Protein AF-A0A2J7REV4-F1 (afdb_monomer_lite)

Foldseek 3Di:
DVVLVVLVVVLVVCLVQADPVLNPPLSVLSVVLNVLVVLLVVLVVLLVVLVVLCPDPPCSCCCCVVPHDDPVRSVVSVVSSVVSVVVSVVSVVVSVVSCVVVDDADSVRDDPQCVDVVSVVVVVVVVVVVVVVVD

Secondary structure (DSSP, 8-state):
-HHHHHHHHHHHHHHHHS-HHHHHHHHHHHHHHHHHHHHHHHHHHHHHHHHHHHTSTTTHHHHHHHHS--HHHHHHHHHHHHHHHHHHHHHHHHHHHHHHHH----TT-S-GGGG-HHHHHHHHHHHHHHHTT--

Sequence (135 aa):
NISYTYIYTHTVVRAAFSPAVVRLRLLMAGVLILFATIATAFLGYVLVITNLLSAIPYIGTILVQGFAVDNATLTRFFALHLLIPLAIAALAIVHLLFLHRTGSNNPLGLKSFLWIPELSRGLSYQLLTSRAHYD

InterPro domains:
  IPR005797 Cytochrome b/b6, N-terminal domain [PF00033] (7-103)
  IPR005797 Cytochrome b/b6, N-terminal domain [PS51002] (1-108)
  IPR016174 Di-haem cytochrome, transmembrane [SSF81342] (6-114)
  IPR027387 Cytochrome b/b6-like domain superfamily [G3DSA:1.20.810.10] (3-128)

pLDDT: mean 77.78, std 12.15, range [45.78, 94.62]

Structure (mmCIF, N/CA/C/O backbone):
data_AF-A0A2J7REV4-F1
#
_entry.id   AF-A0A2J7REV4-F1
#
loop_
_atom_site.group_PDB
_atom_site.id
_atom_site.type_symbol
_atom_site.label_atom_id
_atom_site.label_alt_id
_atom_site.label_comp_id
_atom_site.label_asym_id
_atom_site.label_entity_id
_atom_site.label_seq_id
_atom_site.pdbx_PDB_ins_code
_atom_site.Cartn_x
_atom_site.Cartn_y
_atom_site.Cartn_z
_atom_site.occupancy
_atom_site.B_iso_or_equiv
_atom_site.auth_seq_id
_atom_site.auth_comp_id
_atom_site.auth_asym_id
_atom_site.auth_atom_id
_atom_site.pdbx_PDB_model_num
ATOM 1 N N . ASN A 1 1 ? 5.271 -3.123 10.242 1.00 73.31 1 ASN A N 1
ATOM 2 C CA . ASN A 1 1 ? 6.457 -2.249 10.100 1.00 73.31 1 ASN A CA 1
ATOM 3 C C . ASN A 1 1 ? 7.312 -2.648 8.897 1.00 73.31 1 ASN A C 1
ATOM 5 O O . ASN A 1 1 ? 7.416 -1.857 7.974 1.00 73.31 1 ASN A O 1
ATOM 9 N N . ILE A 1 2 ? 7.795 -3.897 8.827 1.00 81.94 2 ILE A N 1
ATOM 10 C CA . ILE A 1 2 ? 8.645 -4.410 7.727 1.00 81.94 2 ILE A CA 1
ATOM 11 C C . ILE A 1 2 ? 8.049 -4.168 6.324 1.00 81.94 2 ILE A C 1
ATOM 13 O O . ILE A 1 2 ? 8.755 -3.711 5.428 1.00 81.94 2 ILE A O 1
ATOM 17 N N . SER A 1 3 ? 6.744 -4.392 6.139 1.00 82.31 3 SER A N 1
ATOM 18 C CA . SER A 1 3 ? 6.078 -4.209 4.839 1.00 82.31 3 SER A CA 1
ATOM 19 C C . SER A 1 3 ? 6.137 -2.764 4.315 1.00 82.31 3 SER A C 1
ATOM 21 O O . SER A 1 3 ? 6.349 -2.561 3.124 1.00 82.31 3 SER A O 1
ATOM 23 N N . TYR A 1 4 ? 6.016 -1.753 5.187 1.00 83.44 4 TYR A N 1
ATOM 24 C CA . TYR A 1 4 ? 6.089 -0.334 4.799 1.00 83.44 4 TYR A CA 1
ATOM 25 C C . TYR A 1 4 ? 7.489 0.056 4.364 1.00 83.44 4 TYR A C 1
ATOM 27 O O . TYR A 1 4 ? 7.667 0.664 3.312 1.00 83.44 4 TYR A O 1
ATOM 35 N N . THR A 1 5 ? 8.485 -0.339 5.156 1.00 84.50 5 THR A N 1
ATOM 36 C CA . THR A 1 5 ? 9.893 -0.098 4.850 1.00 84.50 5 THR A CA 1
ATOM 37 C C . THR A 1 5 ? 10.268 -0.731 3.515 1.00 84.50 5 THR A C 1
ATOM 39 O O . THR A 1 5 ? 10.938 -0.093 2.706 1.00 84.50 5 THR A O 1
ATOM 42 N N . TYR A 1 6 ? 9.780 -1.942 3.236 1.00 89.44 6 TYR A N 1
ATOM 43 C CA . TYR A 1 6 ? 10.023 -2.613 1.964 1.00 89.44 6 TYR A CA 1
ATOM 44 C C . TYR A 1 6 ? 9.376 -1.876 0.784 1.00 89.44 6 TYR A C 1
ATOM 46 O O . TYR A 1 6 ? 10.057 -1.570 -0.187 1.00 89.44 6 TYR A O 1
ATOM 54 N N . ILE A 1 7 ? 8.086 -1.527 0.867 1.00 87.25 7 ILE A N 1
ATOM 55 C CA . ILE A 1 7 ? 7.383 -0.835 -0.230 1.00 87.25 7 ILE A CA 1
ATOM 56 C C . ILE A 1 7 ? 7.988 0.555 -0.473 1.00 87.25 7 ILE A C 1
ATOM 58 O O . ILE A 1 7 ? 8.210 0.949 -1.620 1.00 87.25 7 ILE A O 1
ATOM 62 N N . TYR A 1 8 ? 8.308 1.287 0.593 1.00 86.69 8 TYR A N 1
ATOM 63 C CA . TYR A 1 8 ? 8.946 2.596 0.500 1.00 86.69 8 TYR A CA 1
ATOM 64 C C . TYR A 1 8 ? 10.327 2.507 -0.155 1.00 86.69 8 TYR A C 1
ATOM 66 O O . TYR A 1 8 ? 10.572 3.154 -1.170 1.00 86.69 8 TYR A O 1
ATOM 74 N N . THR A 1 9 ? 11.215 1.654 0.360 1.00 87.00 9 THR A N 1
ATOM 75 C CA . THR A 1 9 ? 12.555 1.500 -0.226 1.00 87.00 9 THR A CA 1
ATOM 76 C C . THR A 1 9 ? 12.476 0.995 -1.667 1.00 87.00 9 THR A C 1
ATOM 78 O O . THR A 1 9 ? 13.140 1.552 -2.535 1.00 87.00 9 THR A O 1
ATOM 81 N N . HIS A 1 10 ? 11.593 0.040 -1.971 1.00 87.88 10 HIS A N 1
ATOM 82 C CA . HIS A 1 10 ? 11.361 -0.444 -3.332 1.00 87.88 10 HIS A CA 1
ATOM 83 C C . HIS A 1 10 ? 10.914 0.673 -4.292 1.00 87.88 10 HIS A C 1
ATOM 85 O O . HIS A 1 10 ? 11.465 0.801 -5.386 1.00 87.88 10 HIS A O 1
ATOM 91 N N . THR A 1 11 ? 9.945 1.510 -3.903 1.00 85.88 11 THR A N 1
ATOM 92 C CA . THR A 1 11 ? 9.458 2.614 -4.755 1.00 85.88 11 THR A CA 1
ATOM 93 C C . THR A 1 11 ? 10.520 3.693 -4.981 1.00 85.88 11 THR A C 1
ATOM 95 O O . THR A 1 11 ? 10.698 4.133 -6.119 1.00 85.88 11 THR A O 1
ATOM 98 N N . VAL A 1 12 ? 11.272 4.067 -3.941 1.00 84.50 12 VAL A N 1
ATOM 99 C CA . VAL A 1 12 ? 12.339 5.079 -4.015 1.00 84.50 12 VAL A CA 1
ATOM 100 C C . VAL A 1 12 ? 13.519 4.593 -4.857 1.00 84.50 12 VAL A C 1
ATOM 102 O O . VAL A 1 12 ? 13.947 5.291 -5.776 1.00 84.50 12 VAL A O 1
ATOM 105 N N . VAL A 1 13 ? 14.008 3.374 -4.610 1.00 84.56 13 VAL A N 1
ATOM 106 C CA . VAL A 1 13 ? 15.098 2.765 -5.391 1.00 84.56 13 VAL A CA 1
ATOM 107 C C . VAL A 1 13 ? 14.687 2.670 -6.856 1.00 84.56 13 VAL A C 1
ATOM 109 O O . VAL A 1 13 ? 15.410 3.098 -7.754 1.00 84.56 13 VAL A O 1
ATOM 112 N N . ARG A 1 14 ? 13.472 2.198 -7.130 1.00 79.75 14 ARG A N 1
ATOM 113 C CA . ARG A 1 14 ? 12.989 2.094 -8.503 1.00 79.75 14 ARG A CA 1
ATOM 114 C C . ARG A 1 14 ? 12.869 3.449 -9.200 1.00 79.75 14 ARG A C 1
ATOM 116 O O . ARG A 1 14 ? 13.172 3.533 -10.390 1.00 79.75 14 ARG A O 1
ATOM 123 N N . ALA A 1 15 ? 12.465 4.499 -8.487 1.00 80.44 15 ALA A N 1
ATOM 124 C CA . ALA A 1 15 ? 12.430 5.856 -9.023 1.00 80.44 15 ALA A CA 1
ATOM 125 C C . ALA A 1 15 ? 13.832 6.375 -9.384 1.00 80.44 15 ALA A C 1
ATOM 127 O O . ALA A 1 15 ? 13.988 7.006 -10.431 1.00 80.44 15 ALA A O 1
ATOM 128 N N . ALA A 1 16 ? 14.838 6.073 -8.557 1.00 80.00 16 ALA A N 1
ATOM 129 C CA . ALA A 1 16 ? 16.220 6.498 -8.767 1.00 80.00 16 ALA A CA 1
ATOM 130 C C . ALA A 1 16 ? 16.869 5.826 -9.992 1.00 80.00 16 ALA A C 1
ATOM 132 O O . ALA A 1 16 ? 17.534 6.498 -10.776 1.00 80.00 16 ALA A O 1
ATOM 133 N N . PHE A 1 17 ? 16.626 4.527 -10.202 1.00 77.19 17 PHE A N 1
ATOM 134 C CA . PHE A 1 17 ? 17.326 3.726 -11.220 1.00 77.19 17 PHE A CA 1
ATOM 135 C C . PHE A 1 17 ? 16.524 3.457 -12.513 1.00 77.19 17 PHE A C 1
ATOM 137 O O . PHE A 1 17 ? 16.957 2.665 -13.349 1.00 77.19 17 PHE A O 1
ATOM 144 N N . SER A 1 18 ? 15.352 4.079 -12.720 1.00 72.69 18 SER A N 1
ATOM 145 C CA . SER A 1 18 ? 14.522 3.847 -13.926 1.00 72.69 18 SER A CA 1
ATOM 146 C C . SER A 1 18 ? 14.526 5.029 -14.907 1.00 72.69 18 SER A C 1
ATOM 148 O O . SER A 1 18 ? 14.333 6.163 -14.467 1.00 72.69 18 SER A O 1
ATOM 150 N N . PRO A 1 19 ? 14.635 4.817 -16.235 1.00 67.94 19 PRO A N 1
ATOM 151 C CA . PRO A 1 19 ? 14.527 5.889 -17.230 1.00 67.94 19 PRO A CA 1
ATOM 152 C C . PRO A 1 19 ? 13.137 6.556 -17.221 1.00 67.94 19 PRO A C 1
ATOM 154 O O . PRO A 1 19 ? 12.119 5.909 -16.961 1.00 67.94 19 PRO A O 1
ATOM 157 N N . ALA A 1 20 ? 13.088 7.864 -17.507 1.00 66.19 20 ALA A N 1
ATOM 158 C CA . ALA A 1 20 ? 11.924 8.733 -17.272 1.00 66.19 20 ALA A CA 1
ATOM 159 C C . ALA A 1 20 ? 10.610 8.258 -17.933 1.00 66.19 20 ALA A C 1
ATOM 161 O O . ALA A 1 20 ? 9.539 8.399 -17.346 1.00 66.19 20 ALA A O 1
ATOM 162 N N . VAL A 1 21 ? 10.686 7.632 -19.113 1.00 61.00 21 VAL A N 1
ATOM 163 C CA . VAL A 1 21 ? 9.517 7.226 -19.923 1.00 61.00 21 VAL A CA 1
ATOM 164 C C . VAL A 1 21 ? 8.749 6.037 -19.319 1.00 61.00 21 VAL A C 1
ATOM 166 O O . VAL A 1 21 ? 7.528 5.941 -19.432 1.00 61.00 21 VAL A O 1
ATOM 169 N N . VAL A 1 22 ? 9.458 5.125 -18.648 1.00 64.38 22 VAL A N 1
ATOM 170 C CA . VAL A 1 22 ? 8.873 3.955 -17.964 1.00 64.38 22 VAL A CA 1
ATOM 171 C C . VAL A 1 22 ? 8.463 4.310 -16.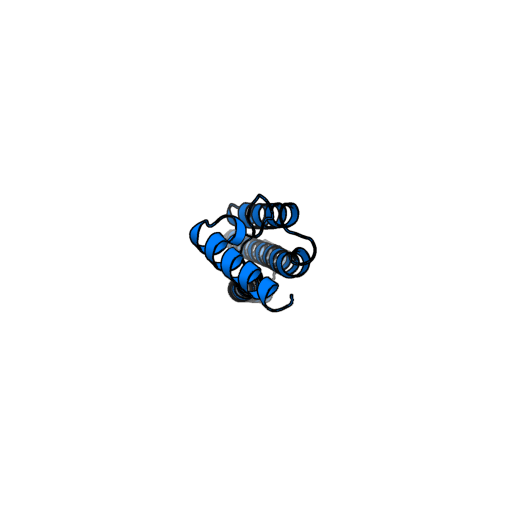532 1.00 64.38 22 VAL A C 1
ATOM 173 O O . VAL A 1 22 ? 7.515 3.744 -15.986 1.00 64.38 22 VAL A O 1
ATOM 176 N N . ARG A 1 23 ? 9.150 5.295 -15.939 1.00 69.31 23 ARG A N 1
ATOM 177 C CA . ARG A 1 23 ? 9.046 5.676 -14.530 1.00 69.31 23 ARG A CA 1
ATOM 178 C C . ARG A 1 23 ? 7.624 6.043 -14.113 1.00 69.31 23 ARG A C 1
ATOM 180 O O . ARG A 1 23 ? 7.164 5.537 -13.100 1.00 69.31 23 ARG A O 1
ATOM 187 N N . LEU A 1 24 ? 6.912 6.872 -14.877 1.00 77.56 24 LEU A N 1
ATOM 188 C CA . LEU A 1 24 ? 5.671 7.484 -14.387 1.00 77.56 24 LEU A CA 1
ATOM 189 C C . LEU A 1 24 ? 4.558 6.459 -14.104 1.00 77.56 24 LEU A C 1
ATOM 191 O O . LEU A 1 24 ? 4.025 6.432 -13.002 1.00 77.56 24 LEU A O 1
ATOM 195 N N . ARG A 1 25 ? 4.238 5.567 -15.051 1.00 80.00 25 ARG A N 1
ATOM 196 C CA . ARG A 1 25 ? 3.125 4.606 -14.894 1.00 80.00 25 ARG A CA 1
ATOM 197 C C . ARG A 1 25 ? 3.348 3.618 -13.748 1.00 80.00 25 ARG A C 1
ATOM 199 O O . ARG A 1 25 ? 2.441 3.365 -12.959 1.00 80.00 25 ARG A O 1
ATOM 206 N N . LEU A 1 26 ? 4.559 3.075 -13.637 1.00 83.00 26 LEU A N 1
ATOM 207 C CA . LEU A 1 26 ? 4.870 2.073 -12.621 1.00 83.00 26 LEU A CA 1
ATOM 208 C C . LEU A 1 26 ? 5.093 2.718 -11.248 1.00 83.00 26 LEU A C 1
ATOM 210 O O . LEU A 1 26 ? 4.699 2.138 -10.239 1.00 83.00 26 LEU A O 1
ATOM 214 N N . LEU A 1 27 ? 5.649 3.933 -11.200 1.00 85.19 27 LEU A N 1
ATOM 215 C CA . LEU A 1 27 ? 5.784 4.694 -9.960 1.00 85.19 27 LEU A CA 1
ATOM 216 C C . LEU A 1 27 ? 4.415 5.091 -9.404 1.00 85.19 27 LEU A C 1
ATOM 218 O O . LEU A 1 27 ? 4.181 4.882 -8.221 1.00 85.19 27 LEU A O 1
ATOM 222 N N . MET A 1 28 ? 3.492 5.582 -10.239 1.00 86.56 28 MET A N 1
ATOM 223 C CA . MET A 1 28 ? 2.141 5.942 -9.786 1.00 86.56 28 MET A CA 1
ATOM 224 C C . MET A 1 28 ? 1.385 4.733 -9.223 1.00 86.56 28 MET A C 1
ATOM 226 O O . MET A 1 28 ? 0.799 4.830 -8.148 1.00 86.56 28 MET A O 1
ATOM 230 N N . ALA A 1 29 ? 1.477 3.567 -9.873 1.00 88.75 29 ALA A N 1
ATOM 231 C CA . ALA A 1 29 ? 0.902 2.333 -9.335 1.00 88.75 29 ALA A CA 1
ATOM 232 C C . ALA A 1 29 ? 1.547 1.917 -7.995 1.00 88.75 29 ALA A C 1
ATOM 234 O O . ALA A 1 29 ? 0.849 1.487 -7.082 1.00 88.75 29 ALA A O 1
ATOM 235 N N . GLY A 1 30 ? 2.870 2.063 -7.851 1.00 87.50 30 GLY A N 1
ATOM 236 C CA . GLY A 1 30 ? 3.578 1.757 -6.600 1.00 87.50 30 GLY A CA 1
ATOM 237 C C . GLY A 1 30 ? 3.234 2.713 -5.451 1.00 87.50 30 GLY A C 1
ATOM 238 O O . GLY A 1 30 ? 3.022 2.273 -4.325 1.00 87.50 30 GLY A O 1
ATOM 239 N N . VAL A 1 31 ? 3.119 4.011 -5.740 1.00 90.81 31 VAL A N 1
ATOM 240 C CA . VAL A 1 31 ? 2.697 5.039 -4.775 1.00 90.81 31 VAL A CA 1
ATOM 241 C C . VAL A 1 31 ? 1.251 4.806 -4.326 1.00 90.81 31 VAL A C 1
ATOM 243 O O . VAL A 1 31 ? 0.953 4.922 -3.141 1.00 90.81 31 VAL A O 1
ATOM 246 N N . LEU A 1 32 ? 0.360 4.392 -5.232 1.00 92.00 32 LEU A N 1
ATOM 247 C CA . LEU A 1 32 ? -1.016 4.038 -4.878 1.00 92.00 32 LEU A CA 1
ATOM 248 C C . LEU A 1 32 ? -1.075 2.846 -3.904 1.00 92.00 32 LEU A C 1
ATOM 250 O O . LEU A 1 32 ? -1.812 2.891 -2.920 1.00 92.00 32 LEU A O 1
ATOM 254 N N . ILE A 1 33 ? -0.259 1.809 -4.131 1.00 92.25 33 ILE A N 1
ATOM 255 C CA . ILE A 1 33 ? -0.135 0.655 -3.220 1.00 92.25 33 ILE A CA 1
ATOM 256 C C . ILE A 1 33 ? 0.420 1.088 -1.851 1.00 92.25 33 ILE A C 1
ATOM 258 O O . ILE A 1 33 ? -0.047 0.612 -0.813 1.00 92.25 33 ILE A O 1
ATOM 262 N N . LEU A 1 34 ? 1.376 2.024 -1.820 1.00 91.62 34 LEU A N 1
ATOM 263 C CA . LEU A 1 34 ? 1.898 2.589 -0.572 1.00 91.62 34 LEU A CA 1
ATOM 264 C C . LEU A 1 34 ? 0.790 3.288 0.232 1.00 91.62 34 LEU A C 1
ATOM 266 O O . LEU A 1 34 ? 0.617 2.994 1.411 1.00 91.62 34 LEU A O 1
ATOM 270 N N . PHE A 1 35 ? -0.015 4.150 -0.393 1.00 92.12 35 PHE A N 1
ATOM 271 C CA . PHE A 1 35 ? -1.121 4.811 0.307 1.00 92.12 35 PHE A CA 1
ATOM 272 C C . PHE A 1 35 ? -2.195 3.824 0.782 1.00 92.12 35 PHE A C 1
ATOM 274 O O . PHE A 1 35 ? -2.658 3.923 1.919 1.00 92.12 35 PHE A O 1
ATOM 281 N N . ALA A 1 36 ? -2.555 2.837 -0.042 1.00 92.38 36 ALA A N 1
ATOM 282 C CA . ALA A 1 36 ? -3.548 1.827 0.321 1.00 92.38 36 ALA A CA 1
ATOM 283 C C . ALA A 1 36 ? -3.099 0.959 1.514 1.00 92.38 36 ALA A C 1
ATOM 285 O O . ALA A 1 36 ? -3.900 0.652 2.403 1.00 92.38 36 ALA A O 1
ATOM 286 N N . THR A 1 37 ? -1.814 0.593 1.581 1.00 93.00 37 THR A N 1
ATOM 287 C CA . THR A 1 37 ? -1.273 -0.150 2.733 1.00 93.00 37 THR A CA 1
ATOM 288 C C . THR A 1 37 ? -1.289 0.704 4.000 1.00 93.00 37 THR A C 1
ATOM 290 O O . THR A 1 37 ? -1.746 0.219 5.033 1.00 93.00 37 THR A O 1
ATOM 293 N N . ILE A 1 38 ? -0.900 1.986 3.924 1.00 93.56 38 ILE A N 1
ATOM 294 C CA . ILE A 1 38 ? -0.950 2.914 5.071 1.00 93.56 38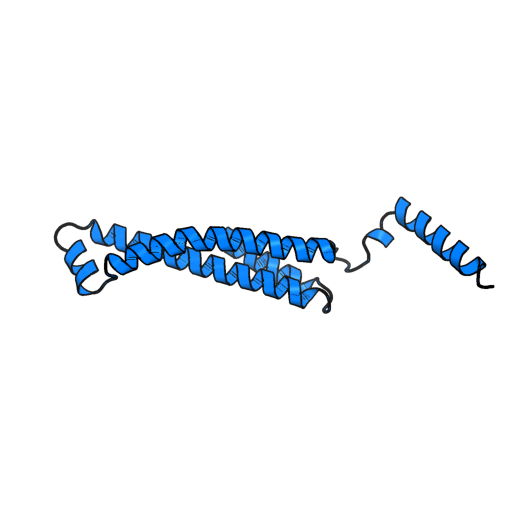 ILE A CA 1
ATOM 295 C C . ILE A 1 38 ? -2.385 3.038 5.601 1.00 93.56 38 ILE A C 1
ATOM 297 O O . ILE A 1 38 ? -2.608 2.904 6.806 1.00 93.56 38 ILE A O 1
ATOM 301 N N . ALA A 1 39 ? -3.364 3.214 4.708 1.00 91.19 39 ALA A N 1
ATOM 302 C CA . ALA A 1 39 ? -4.778 3.266 5.077 1.00 91.19 39 ALA A CA 1
ATOM 303 C C . ALA A 1 39 ? -5.244 1.974 5.773 1.00 91.19 39 ALA A C 1
ATOM 305 O O . ALA A 1 39 ? -5.939 2.026 6.786 1.00 91.19 39 ALA A O 1
ATOM 306 N N . THR A 1 40 ? -4.808 0.811 5.281 1.00 92.56 40 THR A N 1
ATOM 307 C CA . THR A 1 40 ? -5.145 -0.489 5.881 1.00 92.56 40 THR A CA 1
ATOM 308 C C . THR A 1 40 ? -4.592 -0.618 7.301 1.00 92.56 40 THR A C 1
ATOM 310 O O . THR A 1 40 ? -5.336 -1.012 8.199 1.00 92.56 40 THR A O 1
ATOM 313 N N . ALA A 1 41 ? -3.322 -0.266 7.546 1.00 90.69 41 ALA A N 1
ATOM 314 C CA . ALA A 1 41 ? -2.776 -0.305 8.908 1.00 90.69 41 ALA A CA 1
ATOM 315 C C . ALA A 1 41 ? -3.460 0.677 9.846 1.00 90.69 41 ALA A C 1
ATOM 317 O O . ALA A 1 41 ? -3.699 0.319 10.996 1.00 90.69 41 ALA A O 1
ATOM 318 N N . PHE A 1 42 ? -3.772 1.885 9.374 1.00 91.25 42 PHE A N 1
ATOM 319 C CA . PHE A 1 42 ? -4.487 2.861 10.186 1.00 91.25 42 PHE A CA 1
ATOM 320 C C . PHE A 1 42 ? -5.834 2.297 10.658 1.00 91.25 42 PHE A C 1
ATOM 322 O O . PHE A 1 42 ? -6.101 2.279 11.857 1.00 91.25 42 PHE A O 1
ATOM 329 N N . LEU A 1 43 ? -6.635 1.737 9.744 1.00 90.38 43 LEU A N 1
ATOM 330 C CA . LEU A 1 43 ? -7.924 1.125 10.087 1.00 90.38 43 LEU A CA 1
ATOM 331 C C . LEU A 1 43 ? -7.779 -0.059 11.054 1.00 90.38 43 LEU A C 1
ATOM 333 O O . LEU A 1 43 ? -8.557 -0.178 11.997 1.00 90.38 43 LEU A O 1
ATOM 337 N N . GLY A 1 44 ? -6.770 -0.910 10.851 1.00 88.62 44 GLY A N 1
ATOM 338 C CA . GLY A 1 44 ? -6.515 -2.052 11.732 1.00 88.62 44 GLY A CA 1
ATOM 339 C C . GLY A 1 44 ? -6.096 -1.626 13.138 1.00 88.62 44 GLY A C 1
ATOM 340 O O . GLY A 1 44 ? -6.548 -2.200 14.124 1.00 88.62 44 GLY A O 1
ATOM 341 N N . TYR A 1 45 ? -5.275 -0.581 13.244 1.00 89.06 45 TYR A N 1
ATOM 342 C CA . TYR A 1 45 ? -4.848 -0.034 14.529 1.00 89.06 45 TYR A CA 1
ATOM 343 C C . TYR A 1 45 ? -6.019 0.577 15.307 1.00 89.06 45 TYR A C 1
ATOM 345 O O . TYR A 1 45 ? -6.171 0.299 16.496 1.00 89.06 45 TYR A O 1
ATOM 353 N N . VAL A 1 46 ? -6.889 1.335 14.628 1.00 86.56 46 VAL A N 1
ATOM 354 C CA . VAL A 1 46 ? -8.114 1.880 15.233 1.00 86.56 46 VAL A CA 1
ATOM 355 C C . VAL A 1 46 ? -8.994 0.755 15.781 1.00 86.56 46 VAL A C 1
ATOM 357 O O . VAL A 1 46 ? -9.413 0.836 16.931 1.00 86.56 46 VAL A O 1
ATOM 360 N N . LEU A 1 47 ? -9.197 -0.318 15.005 1.00 84.38 47 LEU A N 1
ATOM 361 C CA . LEU A 1 47 ? -10.010 -1.473 15.402 1.00 84.38 47 LEU A CA 1
ATOM 362 C C . LEU A 1 47 ? -9.483 -2.158 16.678 1.00 84.38 47 LEU A C 1
ATOM 364 O O . LEU A 1 47 ? -10.261 -2.553 17.546 1.00 84.38 47 LEU A O 1
ATOM 368 N N . VAL A 1 48 ? -8.160 -2.297 16.807 1.00 85.81 48 VAL A N 1
ATOM 369 C CA . VAL A 1 48 ? -7.532 -2.925 17.979 1.00 85.81 48 VAL A CA 1
ATOM 370 C C . VAL A 1 48 ? -7.660 -2.037 19.216 1.00 85.81 48 VAL A C 1
ATOM 372 O O . VAL A 1 48 ? -8.026 -2.537 20.279 1.00 85.81 48 VAL A O 1
ATOM 375 N N . ILE A 1 49 ? -7.408 -0.728 19.094 1.00 83.25 49 ILE A N 1
ATOM 376 C CA . ILE A 1 49 ? -7.504 0.190 20.239 1.00 83.25 49 ILE A CA 1
ATOM 377 C C . ILE A 1 49 ? -8.934 0.254 20.768 1.00 83.25 49 ILE A C 1
ATOM 379 O O . ILE A 1 49 ? -9.126 0.141 21.976 1.00 83.25 49 ILE A O 1
ATOM 383 N N . THR A 1 50 ? -9.935 0.412 19.897 1.00 79.06 50 THR A N 1
ATOM 384 C CA . THR A 1 50 ? -11.333 0.532 20.337 1.00 79.06 50 THR A CA 1
ATOM 385 C C . THR A 1 50 ? -11.815 -0.735 21.043 1.00 79.06 50 THR A C 1
ATOM 387 O O . THR A 1 50 ? -12.495 -0.633 22.062 1.00 79.06 50 THR A O 1
ATOM 390 N N . ASN A 1 51 ? -11.397 -1.917 20.573 1.00 79.12 51 ASN A N 1
ATOM 391 C CA . ASN A 1 51 ? -11.734 -3.197 21.207 1.00 79.12 51 ASN A CA 1
ATOM 392 C C . ASN A 1 51 ? -11.026 -3.411 22.555 1.00 79.12 51 ASN A C 1
ATOM 394 O O . ASN A 1 51 ? -11.621 -3.946 23.488 1.00 79.12 51 ASN A O 1
ATOM 398 N N . LEU A 1 52 ? -9.761 -2.999 22.684 1.00 80.56 52 LEU A N 1
ATOM 399 C CA . LEU A 1 52 ? -9.034 -3.096 23.954 1.00 80.56 52 LEU A CA 1
ATOM 400 C C . LEU A 1 52 ? -9.603 -2.139 25.006 1.00 80.56 52 LEU A C 1
ATOM 402 O O . LEU A 1 52 ? -9.752 -2.515 26.166 1.00 80.56 52 LEU A O 1
ATOM 406 N N . LEU A 1 53 ? -9.961 -0.917 24.605 1.00 76.44 53 LEU A N 1
ATOM 407 C CA . LEU A 1 53 ? -10.534 0.074 25.513 1.00 76.44 53 LEU A CA 1
ATOM 408 C C . LEU A 1 53 ? -11.940 -0.329 25.986 1.00 76.44 53 LEU A C 1
ATOM 410 O O . LEU A 1 53 ? -12.274 -0.109 27.149 1.00 76.44 53 LEU A O 1
ATOM 414 N N . SER A 1 54 ? -12.739 -0.984 25.131 1.00 69.88 54 SER A N 1
ATOM 415 C CA . SER A 1 54 ? -14.062 -1.492 25.523 1.00 69.88 54 SER A CA 1
ATOM 416 C C . SER A 1 54 ? -13.999 -2.665 26.503 1.00 69.88 54 SER A C 1
ATOM 418 O O . SER A 1 54 ? -14.991 -2.949 27.168 1.00 69.88 54 SER A O 1
ATOM 420 N N . ALA A 1 55 ? -12.857 -3.353 26.604 1.00 78.25 55 ALA A N 1
ATOM 421 C CA . ALA A 1 55 ? -12.675 -4.472 27.525 1.00 78.25 55 ALA A CA 1
ATOM 422 C C . ALA A 1 55 ? -12.482 -4.032 28.992 1.00 78.25 55 ALA A C 1
ATOM 424 O O . ALA A 1 55 ? -12.488 -4.881 29.883 1.00 78.25 55 ALA A O 1
ATOM 425 N N . ILE A 1 56 ? -12.326 -2.728 29.265 1.00 78.00 56 ILE A N 1
ATOM 426 C CA . ILE A 1 56 ? -12.197 -2.196 30.628 1.00 78.00 56 ILE A CA 1
ATOM 427 C C . ILE A 1 56 ? -13.584 -2.170 31.302 1.00 78.00 56 ILE A C 1
ATOM 429 O O . ILE A 1 56 ? -14.473 -1.450 30.835 1.00 78.00 56 ILE A O 1
ATOM 433 N N . PRO A 1 57 ? -13.791 -2.897 32.416 1.00 71.75 57 PRO A N 1
ATOM 434 C CA . PRO A 1 57 ? -15.086 -2.946 33.084 1.00 71.75 57 PRO A CA 1
ATOM 435 C C . PRO A 1 57 ? -15.509 -1.569 33.622 1.00 71.75 57 PRO A C 1
ATOM 437 O O . PRO A 1 57 ? -14.679 -0.785 34.077 1.00 71.75 57 PRO A O 1
ATOM 440 N N . TYR A 1 58 ? -16.817 -1.292 33.577 1.00 66.44 58 TYR A N 1
ATOM 441 C CA . TYR A 1 58 ? -17.504 -0.069 34.039 1.00 66.44 58 TYR A CA 1
ATOM 442 C C . TYR A 1 58 ? -17.186 1.238 33.297 1.00 66.44 58 TYR A C 1
ATOM 444 O O . TYR A 1 58 ? -18.094 2.039 33.099 1.00 66.44 58 TYR A O 1
ATOM 452 N N . ILE A 1 59 ? -15.942 1.461 32.866 1.00 69.19 59 ILE A N 1
ATOM 453 C CA . ILE A 1 59 ? -15.514 2.732 32.253 1.00 69.19 59 ILE A CA 1
ATOM 454 C C . ILE A 1 59 ? -15.276 2.589 30.742 1.00 69.19 59 ILE A C 1
ATOM 456 O O . ILE A 1 59 ? -15.454 3.554 30.004 1.00 69.19 59 ILE A O 1
ATOM 460 N N . GLY A 1 60 ? -14.930 1.393 30.252 1.00 65.56 60 GLY A N 1
ATOM 461 C CA . GLY A 1 60 ? -14.596 1.158 28.844 1.00 65.56 60 GLY A CA 1
ATOM 462 C C . GLY A 1 60 ? -15.740 1.468 27.879 1.00 65.56 60 GLY A C 1
ATOM 463 O O . GLY A 1 60 ? -15.530 2.122 26.862 1.00 65.56 60 GLY A O 1
ATOM 464 N N . THR A 1 61 ? -16.973 1.087 28.220 1.00 65.88 61 THR A N 1
ATOM 465 C CA . THR A 1 61 ? -18.162 1.409 27.413 1.00 65.88 61 THR A CA 1
ATOM 466 C C . THR A 1 61 ? -18.491 2.900 27.430 1.00 65.88 61 THR A C 1
ATOM 468 O O . THR A 1 61 ? -18.862 3.440 26.397 1.00 65.88 61 THR A O 1
ATOM 471 N N . ILE A 1 62 ? -18.289 3.593 28.554 1.00 67.19 62 ILE A N 1
ATOM 472 C CA . ILE A 1 62 ? -18.571 5.031 28.695 1.00 67.19 62 ILE A CA 1
ATOM 473 C C . ILE A 1 62 ? -17.517 5.873 27.957 1.00 67.19 62 ILE A C 1
ATOM 475 O O . ILE A 1 62 ? -17.860 6.838 27.281 1.00 67.19 62 ILE A O 1
ATOM 479 N N . LEU A 1 63 ? -16.241 5.483 28.025 1.00 62.31 63 LEU A N 1
ATOM 480 C CA . LEU A 1 63 ? -15.142 6.119 27.287 1.00 62.31 63 LEU A CA 1
ATOM 481 C C . LEU A 1 63 ? -15.279 5.918 25.775 1.00 62.31 63 LEU A C 1
ATOM 483 O O . LEU A 1 63 ? -15.102 6.864 25.009 1.00 62.31 63 LEU A O 1
ATOM 487 N N . VAL A 1 64 ? -15.608 4.695 25.345 1.00 60.41 64 VAL A N 1
ATOM 488 C CA . VAL A 1 64 ? -15.721 4.363 23.920 1.00 60.41 64 VAL A CA 1
ATOM 489 C C . VAL A 1 64 ? -17.028 4.878 23.315 1.00 60.41 64 VAL A C 1
ATOM 491 O O . VAL A 1 64 ? -17.016 5.302 22.173 1.00 60.41 64 VAL A O 1
ATOM 494 N N . GLN A 1 65 ? -18.148 4.904 24.040 1.00 62.28 65 GLN A N 1
ATOM 495 C CA . GLN A 1 65 ? -19.421 5.402 23.490 1.00 62.28 65 GLN A CA 1
ATOM 496 C C . GLN A 1 65 ? -19.667 6.897 23.760 1.00 62.28 65 GLN A C 1
ATOM 498 O O . GLN A 1 65 ? -20.445 7.517 23.047 1.00 62.28 65 GLN A O 1
ATOM 503 N N . GLY A 1 66 ? -19.012 7.498 24.763 1.00 56.66 66 GLY A N 1
ATOM 504 C CA . GLY A 1 66 ? -19.155 8.922 25.105 1.00 56.66 66 GLY A CA 1
ATOM 505 C C . GLY A 1 66 ? -18.181 9.862 24.383 1.00 56.66 66 GLY A C 1
ATOM 506 O O . GLY A 1 66 ? -18.463 11.052 24.270 1.00 56.66 66 GLY A O 1
ATOM 507 N N . PHE A 1 67 ? -17.054 9.341 23.879 1.00 57.06 67 PHE A N 1
ATOM 508 C CA . PHE A 1 67 ? -16.041 10.094 23.119 1.00 57.06 67 PHE A CA 1
ATOM 509 C C . PHE A 1 67 ? -15.488 9.342 21.900 1.00 57.06 67 PHE A C 1
ATOM 511 O O . PHE A 1 67 ? -14.656 9.894 21.176 1.00 57.06 67 PHE A O 1
ATOM 518 N N . ALA A 1 68 ? -15.902 8.094 21.662 1.00 55.22 68 ALA A N 1
ATOM 519 C CA . ALA A 1 68 ? -15.318 7.261 20.623 1.00 55.22 68 ALA A CA 1
ATOM 520 C C . ALA A 1 68 ? -16.349 6.678 19.648 1.00 55.22 68 ALA A C 1
ATOM 522 O O . ALA A 1 68 ? -17.560 6.846 19.734 1.00 55.22 68 ALA A O 1
ATOM 523 N N . VAL A 1 69 ? -15.765 6.078 18.624 1.00 58.75 69 VAL A N 1
ATOM 524 C CA . VAL A 1 69 ? -16.365 5.536 17.416 1.00 58.75 69 VAL A CA 1
ATOM 525 C C . VAL A 1 69 ? -17.562 4.622 17.727 1.00 58.75 69 VAL A C 1
ATOM 527 O O . VAL A 1 69 ? -17.389 3.563 18.326 1.00 58.75 69 VAL A O 1
ATOM 530 N N . ASP A 1 70 ? -18.758 4.993 17.253 1.00 69.25 70 ASP A N 1
ATOM 531 C CA . ASP A 1 70 ? -19.967 4.161 17.351 1.00 69.25 70 ASP A CA 1
ATOM 532 C C . ASP A 1 70 ? -19.771 2.756 16.755 1.00 69.25 70 ASP A C 1
ATOM 534 O O . ASP A 1 70 ? -19.022 2.553 15.793 1.00 69.25 70 ASP A O 1
ATOM 538 N N . ASN A 1 71 ? -20.548 1.782 17.243 1.00 72.31 71 ASN A N 1
ATOM 539 C CA . ASN A 1 71 ? -20.520 0.392 16.766 1.00 72.31 71 ASN A CA 1
ATOM 540 C C . ASN A 1 71 ? -20.773 0.263 15.242 1.00 72.31 71 ASN A C 1
ATOM 542 O O . ASN A 1 71 ? -20.211 -0.602 14.562 1.00 72.31 71 ASN A O 1
ATOM 546 N N . ALA A 1 72 ? -21.568 1.173 14.667 1.00 77.19 72 ALA A N 1
ATOM 547 C CA . ALA A 1 72 ? -21.786 1.243 13.221 1.00 77.19 72 ALA A CA 1
ATOM 548 C C . ALA A 1 72 ? -20.503 1.615 12.455 1.00 77.19 72 ALA A C 1
ATOM 550 O O . ALA A 1 72 ? -20.238 1.088 11.373 1.00 77.19 72 ALA A O 1
ATOM 551 N N . THR A 1 73 ? -19.682 2.496 13.021 1.00 78.00 73 THR A N 1
ATOM 552 C CA . THR A 1 73 ? -18.413 2.927 12.429 1.00 78.00 73 THR A CA 1
ATOM 553 C C . THR A 1 73 ? -17.339 1.851 12.587 1.00 78.00 73 THR A C 1
ATOM 555 O O . THR A 1 73 ? -16.601 1.595 11.637 1.00 78.00 73 THR A O 1
ATOM 558 N N . LEU A 1 74 ? -17.325 1.126 13.711 1.00 79.62 74 LEU A N 1
ATOM 559 C CA . LEU A 1 74 ? -16.450 -0.034 13.915 1.00 79.62 74 LEU A CA 1
ATOM 560 C C . LEU A 1 74 ? -16.695 -1.130 12.864 1.00 79.62 74 LEU A C 1
ATOM 562 O O . LEU A 1 74 ? -15.760 -1.632 12.242 1.00 79.62 74 LEU A O 1
ATOM 566 N N . THR A 1 75 ? -17.968 -1.435 12.601 1.00 82.44 75 THR A N 1
ATOM 567 C CA . THR A 1 75 ? -18.376 -2.419 11.585 1.00 82.44 75 THR A CA 1
ATOM 568 C C . THR A 1 75 ? -17.930 -2.003 10.176 1.00 82.44 75 THR A C 1
ATOM 570 O O . THR A 1 75 ? -17.441 -2.825 9.400 1.00 82.44 75 THR A O 1
ATOM 573 N N . ARG A 1 76 ? -18.033 -0.708 9.842 1.00 86.75 76 ARG A N 1
ATOM 574 C CA . ARG A 1 76 ? -17.562 -0.162 8.556 1.00 86.75 76 ARG A CA 1
ATOM 575 C C . ARG A 1 76 ? -16.040 -0.215 8.437 1.00 86.75 76 ARG A C 1
ATOM 577 O O . ARG A 1 76 ? -15.528 -0.557 7.374 1.00 86.75 76 ARG A O 1
ATOM 584 N N . PHE A 1 77 ? -15.314 0.086 9.512 1.00 88.12 77 PHE A N 1
ATOM 585 C CA . PHE A 1 77 ? -13.854 -0.005 9.538 1.00 88.12 77 PHE A CA 1
ATOM 586 C C . PHE A 1 77 ? -13.369 -1.442 9.402 1.00 88.12 77 PHE A C 1
ATOM 588 O O . PHE A 1 77 ? -12.431 -1.676 8.647 1.00 88.12 77 PHE A O 1
ATOM 595 N N . PHE A 1 78 ? -14.038 -2.405 10.036 1.00 86.25 78 PHE A N 1
ATOM 596 C CA . PHE A 1 78 ? -13.750 -3.824 9.840 1.00 86.25 78 PHE A CA 1
ATOM 597 C C . PHE A 1 78 ? -13.958 -4.254 8.379 1.00 86.25 78 PHE A C 1
ATOM 599 O O . PHE A 1 78 ? -13.068 -4.859 7.781 1.00 86.25 78 PHE A O 1
ATOM 606 N N . ALA A 1 79 ? -15.086 -3.873 7.768 1.00 89.69 79 ALA A N 1
ATOM 607 C CA . ALA A 1 79 ? -15.362 -4.177 6.364 1.00 89.69 79 ALA A CA 1
ATOM 608 C C . ALA A 1 79 ? -14.316 -3.560 5.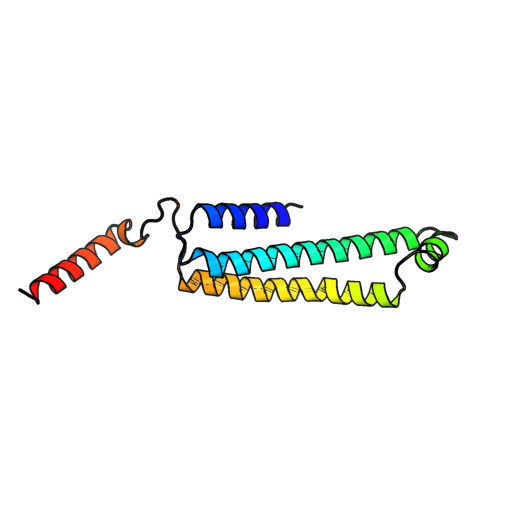414 1.00 89.69 79 ALA A C 1
ATOM 610 O O . ALA A 1 79 ? -13.814 -4.242 4.522 1.00 89.69 79 ALA A O 1
ATOM 611 N N . LEU A 1 80 ? -13.936 -2.295 5.627 1.00 92.12 80 LEU A N 1
ATOM 612 C CA . LEU A 1 80 ? -12.897 -1.627 4.836 1.00 92.12 80 LEU A CA 1
ATOM 613 C C . LEU A 1 80 ? -11.509 -2.240 5.068 1.00 92.12 80 LEU A C 1
ATOM 615 O O . LEU A 1 80 ? -10.766 -2.437 4.111 1.00 92.12 80 LEU A O 1
ATOM 619 N N . HIS A 1 81 ? -11.165 -2.584 6.310 1.00 90.81 81 HIS A N 1
ATOM 620 C CA . HIS A 1 81 ? -9.891 -3.220 6.644 1.00 90.81 81 HIS A CA 1
ATOM 621 C C . HIS A 1 81 ? -9.742 -4.599 5.991 1.00 90.81 81 HIS A C 1
ATOM 623 O O . HIS A 1 81 ? -8.631 -4.975 5.638 1.00 90.81 81 HIS A O 1
ATOM 629 N N . LEU A 1 82 ? -10.842 -5.327 5.782 1.00 91.75 82 LEU A N 1
ATOM 630 C CA . LEU A 1 82 ? -10.844 -6.590 5.043 1.00 91.75 82 LEU A CA 1
ATOM 631 C C . LEU A 1 82 ? -10.813 -6.380 3.517 1.00 91.75 82 LEU A C 1
ATOM 633 O O . LEU A 1 82 ? -10.149 -7.127 2.797 1.00 91.75 82 LEU A O 1
ATOM 637 N N . LEU A 1 83 ? -11.507 -5.356 3.014 1.00 94.38 83 LEU A N 1
ATOM 638 C CA . LEU A 1 83 ? -11.658 -5.096 1.579 1.00 94.38 83 LEU A CA 1
ATOM 639 C C . LEU A 1 83 ? -10.417 -4.452 0.938 1.00 94.38 83 LEU A C 1
ATOM 641 O O . LEU A 1 83 ? -10.047 -4.804 -0.182 1.00 94.38 83 LEU A O 1
ATOM 645 N N . ILE A 1 84 ? -9.743 -3.524 1.624 1.00 93.31 84 ILE A N 1
ATOM 646 C CA . ILE A 1 84 ? -8.577 -2.817 1.068 1.00 93.31 84 ILE A CA 1
ATOM 647 C C . ILE A 1 84 ? -7.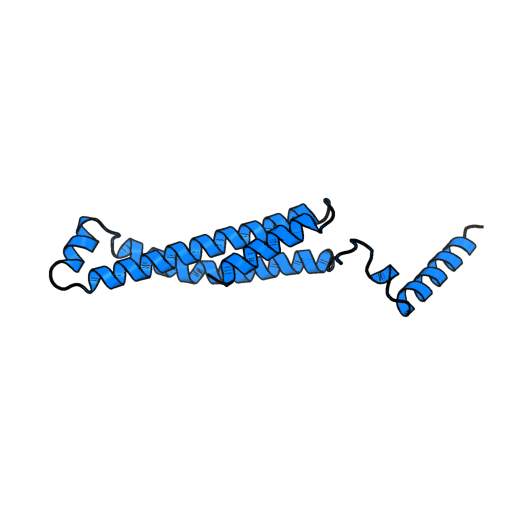396 -3.766 0.771 1.00 93.31 84 ILE A C 1
ATOM 649 O O . ILE A 1 84 ? -6.812 -3.628 -0.303 1.00 93.31 84 ILE A O 1
ATOM 653 N N . PRO A 1 85 ? -7.048 -4.765 1.607 1.00 92.06 85 PRO A N 1
ATOM 654 C CA . PRO A 1 85 ? -6.058 -5.790 1.262 1.00 92.06 85 PRO A CA 1
ATOM 655 C C . PRO A 1 85 ? -6.355 -6.524 -0.048 1.00 92.06 85 PRO A C 1
ATOM 657 O O . PRO A 1 85 ? -5.442 -6.770 -0.837 1.00 92.06 85 PRO A O 1
ATOM 660 N N . LEU A 1 86 ? -7.629 -6.824 -0.320 1.00 94.62 86 LEU A N 1
ATOM 661 C CA . LEU A 1 86 ? -8.041 -7.441 -1.580 1.00 94.62 86 LEU A CA 1
ATOM 662 C C . LEU A 1 86 ? -7.847 -6.476 -2.761 1.00 94.62 86 LEU A C 1
ATOM 664 O O . LEU A 1 86 ? -7.341 -6.869 -3.813 1.00 94.62 86 LEU A O 1
ATOM 668 N N . ALA A 1 87 ? -8.169 -5.194 -2.572 1.00 94.44 87 ALA A N 1
ATOM 669 C CA . ALA A 1 87 ? -7.893 -4.159 -3.565 1.00 94.44 87 ALA A CA 1
ATOM 670 C C . ALA A 1 87 ? -6.381 -3.979 -3.813 1.00 94.44 87 ALA A C 1
ATOM 672 O O . ALA A 1 87 ? -5.963 -3.822 -4.959 1.00 94.44 87 ALA A O 1
ATOM 673 N N . ILE A 1 88 ? -5.541 -4.066 -2.774 1.00 94.44 88 ILE A N 1
ATOM 674 C CA . ILE A 1 88 ? -4.075 -4.030 -2.895 1.00 94.4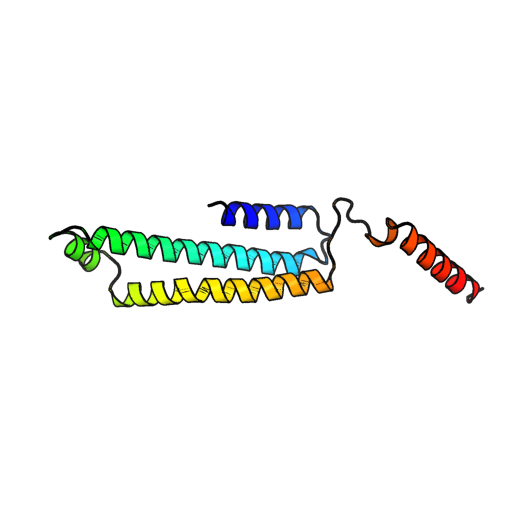4 88 ILE A CA 1
ATOM 675 C C . ILE A 1 88 ? -3.571 -5.213 -3.725 1.00 94.44 88 ILE A C 1
ATOM 677 O O . ILE A 1 88 ? -2.704 -5.018 -4.575 1.00 94.44 88 ILE A O 1
ATOM 681 N N . ALA A 1 89 ? -4.124 -6.415 -3.537 1.00 93.50 89 ALA A N 1
ATOM 682 C CA . ALA A 1 89 ? -3.768 -7.577 -4.350 1.00 93.50 89 ALA A CA 1
ATOM 683 C C . ALA A 1 89 ? -4.094 -7.351 -5.839 1.00 93.50 89 ALA A C 1
ATOM 685 O O . ALA A 1 89 ? -3.252 -7.604 -6.702 1.00 93.50 89 ALA A O 1
ATOM 686 N N . ALA A 1 90 ? -5.266 -6.789 -6.150 1.00 93.88 90 ALA A N 1
ATOM 687 C CA . ALA A 1 90 ? -5.625 -6.424 -7.522 1.00 93.88 90 ALA A CA 1
ATOM 688 C C . ALA A 1 90 ? -4.693 -5.341 -8.103 1.00 93.88 90 ALA A C 1
ATOM 690 O O . ALA A 1 90 ? -4.214 -5.463 -9.233 1.00 93.88 90 ALA A O 1
ATOM 691 N N . LEU A 1 91 ? -4.367 -4.310 -7.319 1.00 93.00 91 LEU A N 1
ATOM 692 C CA . LEU A 1 91 ? -3.411 -3.270 -7.710 1.00 93.00 91 LEU A CA 1
ATOM 693 C C . LEU A 1 91 ? -2.000 -3.829 -7.930 1.00 93.00 91 LEU A C 1
ATOM 695 O O . LEU A 1 91 ? -1.304 -3.380 -8.841 1.00 93.00 91 LEU A O 1
ATOM 699 N N . ALA A 1 92 ? -1.582 -4.827 -7.149 1.00 92.81 92 ALA A N 1
ATOM 700 C CA . ALA A 1 92 ? -0.308 -5.509 -7.336 1.00 92.81 92 ALA A CA 1
ATOM 701 C C . ALA A 1 92 ? -0.268 -6.258 -8.677 1.00 92.81 92 ALA A C 1
ATOM 703 O O . ALA A 1 92 ? 0.737 -6.174 -9.380 1.00 92.81 92 ALA A O 1
ATOM 704 N N . ILE A 1 93 ? -1.366 -6.900 -9.091 1.00 94.00 93 ILE A N 1
ATOM 705 C CA . ILE A 1 93 ? -1.474 -7.529 -10.419 1.00 94.00 93 ILE A CA 1
ATOM 706 C C . ILE A 1 93 ? -1.329 -6.477 -11.528 1.00 94.00 93 ILE A C 1
ATOM 708 O O . ILE A 1 93 ? -0.567 -6.683 -12.471 1.00 94.00 93 ILE A O 1
ATOM 712 N N . VAL A 1 94 ? -1.989 -5.321 -11.403 1.00 91.06 94 VAL A N 1
ATOM 713 C CA . VAL A 1 94 ? -1.849 -4.211 -12.366 1.00 91.06 94 VAL A CA 1
ATOM 714 C C . VAL A 1 94 ? -0.410 -3.678 -12.399 1.00 91.06 94 VAL A C 1
ATOM 716 O O . VAL A 1 94 ? 0.152 -3.458 -13.474 1.00 91.06 94 VAL A O 1
ATOM 719 N N . HIS A 1 95 ? 0.222 -3.519 -11.235 1.00 89.38 95 HIS A N 1
ATOM 720 C CA . HIS A 1 95 ? 1.619 -3.098 -11.128 1.00 89.38 95 HIS A CA 1
ATOM 721 C C . HIS A 1 95 ? 2.570 -4.092 -11.816 1.00 89.38 95 HIS A C 1
ATOM 723 O O . HIS A 1 95 ? 3.471 -3.683 -12.554 1.00 89.38 95 HIS A O 1
ATOM 729 N N . LEU A 1 96 ? 2.341 -5.395 -11.625 1.00 90.50 96 LEU A N 1
ATOM 730 C CA . LEU A 1 96 ? 3.094 -6.468 -12.274 1.00 90.50 96 LEU A CA 1
ATOM 731 C C . LEU A 1 96 ? 2.835 -6.528 -13.781 1.00 90.50 96 LEU A C 1
ATOM 733 O O . LEU A 1 96 ? 3.767 -6.769 -14.540 1.00 90.50 96 LEU A O 1
ATOM 737 N N . LEU A 1 97 ? 1.615 -6.249 -14.242 1.00 90.19 97 LEU A N 1
ATOM 738 C CA . LEU A 1 97 ? 1.298 -6.190 -15.668 1.00 90.19 97 LEU A CA 1
ATOM 739 C C . LEU A 1 97 ? 2.067 -5.062 -16.363 1.00 90.19 97 LEU A C 1
ATOM 741 O O . LEU A 1 97 ? 2.635 -5.264 -17.438 1.00 90.19 97 LEU A O 1
ATOM 745 N N . PHE A 1 98 ? 2.138 -3.881 -15.745 1.00 84.56 98 PHE A N 1
ATOM 746 C CA . PHE A 1 98 ? 2.956 -2.794 -16.276 1.00 84.56 98 PHE A CA 1
ATOM 747 C C . PHE A 1 98 ? 4.441 -3.154 -16.293 1.00 84.56 98 PHE A C 1
ATOM 749 O O . PHE A 1 98 ? 5.113 -2.868 -17.283 1.00 84.56 98 PHE A O 1
ATOM 756 N N . LEU A 1 99 ? 4.938 -3.831 -15.252 1.00 86.12 99 LEU A N 1
ATOM 757 C CA . LEU A 1 99 ? 6.305 -4.356 -15.223 1.00 86.12 99 LEU A CA 1
ATOM 758 C C . LEU A 1 99 ? 6.546 -5.379 -16.339 1.00 86.12 99 LEU A C 1
ATOM 760 O O . LEU A 1 99 ? 7.578 -5.324 -16.999 1.00 86.12 99 LEU A O 1
ATOM 764 N N . HIS A 1 100 ? 5.592 -6.272 -16.589 1.00 87.38 100 HIS A N 1
ATOM 765 C CA . HIS A 1 100 ? 5.694 -7.292 -17.626 1.00 87.38 100 HIS A CA 1
ATOM 766 C C . HIS A 1 100 ? 5.788 -6.672 -19.025 1.00 87.38 100 HIS A C 1
ATOM 768 O O . HIS A 1 100 ? 6.583 -7.114 -19.848 1.00 87.38 100 HIS A O 1
ATOM 774 N N . ARG A 1 101 ? 5.022 -5.607 -19.293 1.00 81.31 101 ARG A N 1
ATOM 775 C CA . ARG A 1 101 ? 5.068 -4.894 -20.580 1.00 81.31 101 ARG A CA 1
ATOM 776 C C . ARG A 1 101 ? 6.389 -4.164 -20.813 1.00 81.31 101 ARG A C 1
ATOM 778 O O . ARG A 1 101 ? 6.816 -4.051 -21.956 1.00 81.31 101 ARG A O 1
ATOM 785 N N . THR A 1 102 ? 7.011 -3.641 -19.759 1.00 74.81 102 THR A N 1
ATOM 786 C CA . THR A 1 102 ? 8.247 -2.850 -19.870 1.00 74.81 102 THR A CA 1
ATOM 787 C C . THR A 1 102 ? 9.516 -3.678 -19.678 1.00 74.81 102 THR A C 1
ATOM 789 O O . THR A 1 102 ? 10.592 -3.217 -20.045 1.00 74.81 102 THR A O 1
ATOM 792 N N . GLY A 1 103 ? 9.401 -4.879 -19.109 1.00 74.50 103 GLY A N 1
ATOM 793 C CA . GLY A 1 103 ? 10.532 -5.692 -18.671 1.00 74.50 103 GLY A CA 1
ATOM 794 C C . GLY A 1 103 ? 11.179 -5.172 -17.381 1.00 74.50 103 GLY A C 1
ATOM 795 O O . GLY A 1 103 ? 10.922 -4.051 -16.928 1.00 74.50 103 GLY A O 1
ATOM 796 N N . SER A 1 104 ? 12.019 -6.013 -16.770 1.00 73.81 104 SER A N 1
ATOM 797 C CA . SER A 1 104 ? 12.847 -5.624 -15.623 1.00 73.81 104 SER A CA 1
ATOM 798 C C . SER A 1 104 ? 14.007 -4.736 -16.071 1.00 73.81 104 SER A C 1
ATOM 800 O O . SER A 1 104 ? 14.545 -4.911 -17.165 1.00 73.81 104 SER A O 1
ATOM 802 N N . ASN A 1 105 ? 14.402 -3.799 -15.213 1.00 72.88 105 ASN A N 1
ATOM 803 C CA . ASN A 1 105 ? 15.542 -2.928 -15.463 1.00 72.88 105 ASN A CA 1
ATOM 804 C C . ASN A 1 105 ? 16.785 -3.458 -14.733 1.00 72.88 105 ASN A C 1
ATOM 806 O O . ASN A 1 105 ? 16.659 -4.101 -13.692 1.00 72.88 105 ASN A O 1
ATOM 810 N N . ASN A 1 106 ? 17.979 -3.181 -15.256 1.00 74.50 106 ASN A N 1
ATOM 811 C CA . ASN A 1 106 ? 19.239 -3.521 -14.586 1.00 74.50 106 ASN A CA 1
ATOM 812 C C . ASN A 1 106 ? 19.886 -2.268 -13.965 1.00 74.50 106 ASN A C 1
ATOM 814 O O . ASN A 1 106 ? 19.581 -1.154 -14.396 1.00 74.50 106 ASN A O 1
ATOM 818 N N . PRO A 1 107 ? 20.779 -2.427 -12.970 1.00 69.81 107 PRO A N 1
ATOM 819 C CA . PRO A 1 107 ? 21.446 -1.301 -12.307 1.00 69.81 107 PRO A CA 1
ATOM 820 C C . PRO A 1 107 ? 22.298 -0.430 -13.243 1.00 69.81 107 PRO A C 1
ATOM 822 O O . PRO A 1 107 ? 22.587 0.711 -12.900 1.00 69.81 107 PRO A O 1
ATOM 825 N N . LEU A 1 108 ? 22.670 -0.931 -14.426 1.00 67.94 108 LEU A N 1
ATOM 826 C CA . LEU A 1 108 ? 23.413 -0.182 -15.444 1.00 67.94 108 LEU A CA 1
ATOM 827 C C . LEU A 1 108 ? 22.491 0.575 -16.421 1.00 67.94 108 LEU A C 1
ATOM 829 O O . LEU A 1 108 ? 22.977 1.326 -17.260 1.00 67.94 108 LEU A O 1
ATOM 833 N N . GLY A 1 109 ? 21.169 0.375 -16.352 1.00 65.69 109 GLY A N 1
ATOM 834 C CA . GLY A 1 109 ? 20.188 0.960 -17.273 1.00 65.69 109 GLY A CA 1
ATOM 835 C C . GLY A 1 109 ? 20.327 0.512 -18.735 1.00 65.69 109 GLY A C 1
ATOM 836 O O . GLY A 1 109 ? 19.723 1.118 -19.619 1.00 65.69 109 GLY A O 1
ATOM 837 N N . LEU A 1 110 ? 21.121 -0.525 -19.011 1.00 65.56 110 LEU A N 1
ATOM 838 C CA . LEU A 1 110 ? 21.386 -1.014 -20.367 1.00 65.56 110 LEU A CA 1
ATOM 839 C C . LEU A 1 110 ? 20.333 -2.037 -20.797 1.00 65.56 110 LEU A C 1
ATOM 841 O O . LEU A 1 110 ? 19.671 -2.652 -19.967 1.00 65.56 110 LEU A O 1
ATOM 845 N N . LYS A 1 111 ? 20.175 -2.286 -22.099 1.00 64.31 111 LYS A N 1
ATOM 846 C CA . LYS A 1 111 ? 19.320 -3.400 -22.535 1.00 64.31 111 LYS A CA 1
ATOM 847 C C . LYS A 1 111 ? 19.963 -4.714 -22.094 1.00 64.31 111 LYS A C 1
ATOM 849 O O . LYS A 1 111 ? 21.080 -5.008 -22.505 1.00 64.31 111 LYS A O 1
ATOM 854 N N . SER A 1 112 ? 19.256 -5.508 -21.291 1.00 62.50 112 SER A N 1
ATOM 855 C CA . SER A 1 112 ? 19.717 -6.822 -20.802 1.00 62.50 112 SER A CA 1
ATOM 856 C C . SER A 1 112 ? 20.161 -7.750 -21.934 1.00 62.50 112 SER A C 1
ATOM 858 O O . SER A 1 112 ? 21.135 -8.479 -21.794 1.00 62.50 112 SER A O 1
ATOM 860 N N . PHE A 1 113 ? 19.506 -7.647 -23.089 1.00 63.47 113 PHE A N 1
ATOM 861 C CA . PHE A 1 113 ? 19.856 -8.374 -24.302 1.00 63.47 113 PHE A CA 1
ATOM 862 C C . PHE A 1 113 ? 21.302 -8.134 -24.778 1.00 63.47 113 PHE A C 1
ATOM 864 O O . PHE A 1 113 ? 21.938 -9.047 -25.295 1.00 63.47 113 PHE A O 1
ATOM 871 N N . LEU A 1 114 ? 21.841 -6.923 -24.594 1.00 62.62 114 LEU A N 1
ATOM 872 C CA . LEU A 1 114 ? 23.189 -6.575 -25.055 1.00 62.62 114 LEU A CA 1
ATOM 873 C C . LEU A 1 114 ? 24.288 -7.326 -24.280 1.00 62.62 114 LEU A C 1
ATOM 875 O O . LEU A 1 114 ? 25.407 -7.446 -24.766 1.00 62.62 114 LEU A O 1
ATOM 879 N N . TRP A 1 115 ? 23.958 -7.829 -23.088 1.00 59.72 115 TRP A N 1
ATOM 880 C CA . TRP A 1 115 ? 24.892 -8.439 -22.140 1.00 59.72 115 TRP A CA 1
ATOM 881 C C . TRP A 1 115 ? 24.846 -9.969 -22.117 1.00 59.72 115 TRP A C 1
ATOM 883 O O . TRP A 1 115 ? 25.687 -10.581 -21.468 1.00 59.72 115 TRP A O 1
ATOM 893 N N . ILE A 1 116 ? 23.888 -10.594 -22.810 1.00 69.38 116 ILE A N 1
ATOM 894 C CA . ILE A 1 116 ? 23.798 -12.054 -22.927 1.00 69.38 116 ILE A CA 1
ATOM 895 C C . ILE A 1 116 ? 24.541 -12.464 -24.208 1.00 69.38 116 ILE A C 1
ATOM 897 O O . ILE A 1 116 ? 24.037 -12.163 -25.294 1.00 69.38 116 ILE A O 1
ATOM 901 N N . PRO A 1 117 ? 25.713 -13.126 -24.132 1.00 66.06 117 PRO A N 1
ATOM 902 C CA . PRO A 1 117 ? 26.564 -13.383 -25.299 1.00 66.06 117 PRO A CA 1
ATOM 903 C C . PRO A 1 117 ? 25.884 -14.199 -26.406 1.00 66.06 117 PRO A C 1
ATOM 905 O O . PRO A 1 117 ? 26.166 -13.999 -27.585 1.00 66.06 117 PRO A O 1
ATOM 908 N N . GLU A 1 118 ? 24.992 -15.123 -26.056 1.00 66.69 118 GLU A N 1
ATOM 909 C CA . GLU A 1 118 ? 24.261 -15.979 -27.000 1.00 66.69 118 GLU A CA 1
ATOM 910 C C . GLU A 1 118 ? 23.189 -15.201 -27.772 1.00 66.69 118 GLU A C 1
ATOM 912 O O . GLU A 1 118 ? 23.009 -15.400 -28.972 1.00 66.69 118 GLU A O 1
ATOM 917 N N . LEU A 1 119 ? 22.507 -14.274 -27.098 1.00 66.06 119 LEU A N 1
ATOM 918 C CA . LEU A 1 119 ? 21.488 -13.418 -27.701 1.00 66.06 119 LEU A CA 1
ATOM 919 C C . LEU A 1 119 ? 22.147 -12.277 -28.494 1.00 66.06 119 LEU A C 1
ATOM 921 O O . LEU A 1 119 ? 21.778 -12.038 -29.645 1.00 66.06 119 LEU A O 1
ATOM 925 N N . SER A 1 120 ? 23.191 -11.636 -27.954 1.00 64.62 120 SER A N 1
ATOM 926 C CA . SER A 1 120 ? 23.885 -10.533 -28.632 1.00 64.62 120 SER A CA 1
ATOM 927 C C . SER A 1 120 ? 24.509 -10.961 -29.966 1.00 64.62 120 SER A C 1
ATOM 929 O O . SER A 1 120 ? 24.408 -10.224 -30.950 1.00 64.62 120 SER A O 1
ATOM 931 N N . ARG A 1 121 ? 25.058 -12.182 -30.055 1.00 66.75 121 ARG A N 1
ATOM 932 C CA . ARG A 1 121 ? 25.586 -12.754 -31.306 1.00 66.75 121 ARG A CA 1
ATOM 933 C C . ARG A 1 121 ? 24.501 -12.964 -32.368 1.00 66.75 121 ARG A C 1
ATOM 935 O O . ARG A 1 121 ? 24.735 -12.646 -33.532 1.00 66.75 121 ARG A O 1
ATOM 942 N N . GLY A 1 122 ? 23.308 -13.419 -31.977 1.00 67.75 122 GLY A N 1
ATOM 943 C CA . GLY A 1 122 ? 22.182 -13.629 -32.897 1.00 67.75 122 GLY A CA 1
ATOM 944 C C . GLY A 1 122 ? 21.636 -12.333 -33.507 1.00 67.75 122 GLY A C 1
ATOM 945 O O . GLY A 1 122 ? 21.390 -12.265 -34.709 1.00 67.75 122 GLY A O 1
ATOM 946 N N . LEU A 1 123 ? 21.510 -11.270 -32.709 1.00 66.50 123 LEU A N 1
ATOM 947 C CA . LEU A 1 123 ? 21.038 -9.967 -33.203 1.00 66.50 123 LEU A CA 1
ATOM 948 C C . LEU A 1 123 ? 22.121 -9.200 -33.963 1.00 66.50 123 LEU A C 1
ATOM 950 O O . LEU A 1 123 ? 21.795 -8.479 -34.896 1.00 66.50 123 LEU A O 1
ATOM 954 N N . SER A 1 124 ? 23.401 -9.393 -33.628 1.00 63.84 124 SER A N 1
ATOM 955 C CA . SER A 1 124 ? 24.509 -8.880 -34.446 1.00 63.84 124 SER A CA 1
ATOM 956 C C . SER A 1 124 ? 24.450 -9.475 -35.853 1.00 63.84 124 SER A C 1
ATOM 958 O O . SER A 1 124 ? 24.540 -8.745 -36.832 1.00 63.84 124 SER A O 1
ATOM 960 N N . TYR A 1 125 ? 24.193 -10.781 -35.964 1.00 62.25 125 TYR A N 1
ATOM 961 C CA . TYR A 1 125 ? 24.019 -11.455 -37.250 1.00 62.25 125 TYR A CA 1
ATOM 962 C C . TYR A 1 125 ? 22.779 -10.955 -38.017 1.00 62.25 125 TYR A C 1
ATOM 964 O O . TYR A 1 125 ? 22.854 -10.692 -39.216 1.00 62.25 125 TYR A O 1
ATOM 972 N N . GLN A 1 126 ? 21.649 -10.740 -37.337 1.00 67.19 126 GLN A N 1
ATOM 973 C CA . GLN A 1 126 ? 20.438 -10.191 -37.967 1.00 67.19 126 GLN A CA 1
ATOM 974 C C . GLN A 1 126 ? 20.576 -8.721 -38.385 1.00 67.19 126 GLN A C 1
ATOM 976 O O . GLN A 1 126 ? 20.077 -8.331 -39.435 1.00 67.19 126 GLN A O 1
ATOM 981 N N . LEU A 1 127 ? 21.282 -7.900 -37.607 1.00 66.94 127 LEU A N 1
ATOM 982 C CA . LEU A 1 127 ? 21.549 -6.506 -37.962 1.00 66.94 127 LEU A CA 1
ATOM 983 C C . LEU A 1 127 ? 22.559 -6.401 -39.112 1.00 66.94 127 LEU A C 1
ATOM 985 O O . LEU A 1 127 ? 22.403 -5.532 -39.961 1.00 66.94 127 LEU A O 1
ATOM 989 N N . LEU A 1 128 ? 23.556 -7.291 -39.177 1.00 64.75 128 LEU A N 1
ATOM 990 C CA . LEU A 1 128 ? 24.524 -7.348 -40.279 1.00 64.75 128 LEU A CA 1
ATOM 991 C C . LEU A 1 128 ? 23.880 -7.827 -41.589 1.00 64.75 128 LEU A C 1
ATOM 993 O O . LEU A 1 128 ? 24.090 -7.210 -42.628 1.00 64.75 128 LEU A O 1
ATOM 997 N N . THR A 1 129 ? 23.045 -8.868 -41.543 1.00 64.06 129 THR A N 1
ATOM 998 C CA . THR A 1 129 ? 22.305 -9.364 -42.722 1.00 64.06 129 THR A CA 1
ATOM 999 C C . THR A 1 129 ? 21.218 -8.393 -43.176 1.00 64.06 129 THR A C 1
ATOM 1001 O O . THR A 1 129 ? 21.048 -8.181 -44.371 1.00 64.06 129 THR A O 1
ATOM 1004 N N . SER A 1 130 ? 20.537 -7.720 -42.243 1.00 64.19 130 SER A N 1
ATOM 1005 C CA . SER A 1 130 ? 19.606 -6.641 -42.576 1.00 64.19 130 SER A CA 1
ATOM 1006 C C . SER A 1 130 ? 20.305 -5.458 -43.238 1.00 64.19 130 SER A C 1
ATOM 1008 O O . SER A 1 130 ? 19.667 -4.798 -44.043 1.00 64.19 130 SER A O 1
ATOM 1010 N N . ARG A 1 131 ? 21.567 -5.159 -42.905 1.00 57.50 131 ARG A N 1
ATOM 1011 C CA . ARG A 1 131 ? 22.314 -4.036 -43.494 1.00 57.50 131 ARG A CA 1
ATOM 1012 C C . ARG A 1 131 ? 22.867 -4.374 -44.879 1.00 57.50 131 ARG A C 1
ATOM 1014 O O . ARG A 1 131 ? 22.836 -3.520 -45.748 1.00 57.50 131 ARG A O 1
ATOM 1021 N N . ALA A 1 132 ? 23.243 -5.632 -45.103 1.00 58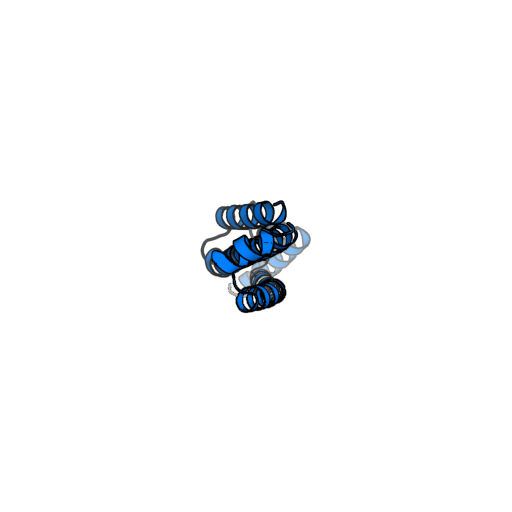.31 132 ALA A N 1
ATOM 1022 C CA . ALA A 1 132 ? 23.668 -6.148 -46.406 1.00 58.31 132 ALA A CA 1
ATOM 1023 C C . ALA A 1 132 ? 22.539 -6.251 -47.454 1.00 58.31 132 ALA A C 1
ATOM 1025 O O . ALA A 1 132 ? 22.815 -6.515 -48.615 1.00 58.31 132 ALA A O 1
ATOM 1026 N N . HIS A 1 133 ? 21.273 -6.080 -47.057 1.00 53.00 133 HIS A N 1
ATOM 1027 C CA . HIS A 1 133 ? 20.126 -6.052 -47.974 1.00 53.00 133 HIS A CA 1
ATOM 1028 C C . HIS A 1 133 ? 19.744 -4.640 -48.455 1.00 53.00 133 HIS A C 1
ATOM 1030 O O . HIS A 1 133 ? 18.840 -4.520 -49.280 1.00 53.00 133 HIS A O 1
ATOM 1036 N N . TYR A 1 134 ? 20.394 -3.589 -47.940 1.00 53.09 134 TYR A N 1
ATOM 1037 C CA . TYR A 1 134 ? 20.148 -2.191 -48.327 1.00 53.09 134 TYR A CA 1
ATOM 1038 C C . TYR A 1 134 ? 21.345 -1.521 -49.029 1.00 53.09 134 TYR A C 1
ATOM 1040 O O . TYR A 1 134 ? 21.242 -0.335 -49.342 1.00 53.09 134 TYR A O 1
ATOM 1048 N N . ASP A 1 135 ? 22.421 -2.270 -49.294 1.00 45.78 135 ASP A N 1
ATOM 1049 C CA . ASP A 1 135 ? 23.561 -1.887 -50.145 1.00 45.78 135 ASP A CA 1
ATOM 1050 C C . ASP A 1 135 ? 23.546 -2.743 -51.426 1.00 45.78 135 ASP A C 1
ATOM 1052 O O . ASP A 1 135 ? 23.852 -2.198 -52.512 1.00 45.78 135 ASP A O 1
#

Radius of gyration: 25.1 Å; chains: 1; bounding box: 48×26×84 Å

Organism: NCBI:txid105785